Protein AF-A0A1H4UHK8-F1 (afdb_monomer_lite)

Foldseek 3Di:
DLVVCVVCQQVDDVVVVCVVLPWDFDDADQAWTWTDDPHWIKIWGAAPSHIWMDTLVCLQDIHTPSVVVVVSVVVCVVPDDPCPCVVVVVVVCVVVVVVDPPVVPPVPSNHDHDDPSDDVVVVVPPPPPDPVPDPPPVPPVVPPDD

Structure (mmCIF, N/CA/C/O backbone):
data_AF-A0A1H4UHK8-F1
#
_entry.id   AF-A0A1H4UHK8-F1
#
loop_
_atom_site.group_PDB
_atom_site.id
_atom_site.type_symbol
_atom_site.label_atom_id
_atom_site.label_alt_id
_atom_site.label_comp_id
_atom_site.label_asym_id
_atom_site.label_entity_id
_atom_site.label_seq_id
_atom_site.pdbx_PDB_ins_code
_atom_site.Cartn_x
_atom_site.Cartn_y
_atom_site.Cartn_z
_atom_site.occupancy
_atom_site.B_iso_or_equiv
_atom_site.auth_seq_id
_atom_site.auth_comp_id
_atom_site.auth_asym_id
_atom_site.auth_atom_id
_atom_site.pdbx_PDB_model_num
ATOM 1 N N . MET A 1 1 ? 6.679 6.758 -19.719 1.00 50.28 1 MET A N 1
ATOM 2 C CA . MET A 1 1 ? 6.926 5.503 -18.973 1.00 50.28 1 MET A CA 1
ATOM 3 C C . MET A 1 1 ? 6.064 5.439 -17.714 1.00 50.28 1 MET A C 1
ATOM 5 O O . MET A 1 1 ? 5.448 4.406 -17.514 1.00 50.28 1 MET A O 1
ATOM 9 N N . LEU A 1 2 ? 5.912 6.538 -16.953 1.00 53.44 2 LEU A N 1
ATOM 10 C CA . LEU A 1 2 ? 4.923 6.644 -15.862 1.00 53.44 2 LEU A CA 1
ATOM 11 C C . LEU A 1 2 ? 3.485 6.308 -16.301 1.00 53.44 2 LEU A C 1
ATOM 13 O O . LEU A 1 2 ? 2.834 5.508 -15.645 1.00 53.44 2 LEU A O 1
ATOM 17 N N . ASN A 1 3 ? 3.042 6.815 -17.461 1.00 57.84 3 ASN A N 1
ATOM 18 C CA . ASN A 1 3 ? 1.689 6.554 -17.980 1.00 57.84 3 ASN A CA 1
ATOM 19 C C . ASN A 1 3 ? 1.368 5.053 -18.093 1.00 57.84 3 ASN A C 1
ATOM 21 O O . ASN A 1 3 ? 0.265 4.636 -17.779 1.00 57.84 3 ASN A O 1
ATOM 25 N N . TYR A 1 4 ? 2.364 4.231 -18.449 1.00 63.00 4 TYR A N 1
ATOM 26 C CA . TYR A 1 4 ? 2.187 2.782 -18.541 1.00 63.00 4 TYR A CA 1
ATOM 27 C C . TYR A 1 4 ? 1.875 2.149 -17.180 1.00 63.00 4 TYR A C 1
ATOM 29 O O . TYR A 1 4 ? 1.114 1.195 -17.109 1.00 63.00 4 TYR A O 1
ATOM 37 N N . TRP A 1 5 ? 2.432 2.673 -16.089 1.00 65.56 5 TRP A N 1
ATOM 38 C CA . TRP A 1 5 ? 2.160 2.169 -14.742 1.00 65.56 5 TRP A CA 1
ATOM 39 C C . TRP A 1 5 ? 0.807 2.642 -14.222 1.00 65.56 5 TRP A C 1
ATOM 41 O O . TRP A 1 5 ? 0.055 1.842 -13.670 1.00 65.56 5 TRP A O 1
ATOM 51 N N . SER A 1 6 ? 0.473 3.912 -14.458 1.00 68.19 6 SER A N 1
ATOM 52 C CA . SER A 1 6 ? -0.814 4.484 -14.059 1.00 68.19 6 SER A CA 1
ATOM 53 C C . SER A 1 6 ? -1.996 3.724 -14.667 1.00 68.19 6 SER A C 1
ATOM 55 O O . SER A 1 6 ? -2.961 3.432 -13.961 1.00 68.19 6 SER A O 1
ATOM 57 N N . ASP A 1 7 ? -1.881 3.304 -15.929 1.00 72.44 7 ASP A N 1
ATOM 58 C CA . ASP A 1 7 ? -2.922 2.540 -16.633 1.00 72.44 7 ASP A CA 1
ATOM 59 C C . ASP A 1 7 ? -3.144 1.131 -16.050 1.00 72.44 7 ASP A C 1
ATOM 61 O O . ASP A 1 7 ? -4.197 0.523 -16.249 1.00 72.44 7 ASP A O 1
ATOM 65 N N . HIS A 1 8 ? -2.176 0.609 -15.293 1.00 71.94 8 HIS A N 1
ATO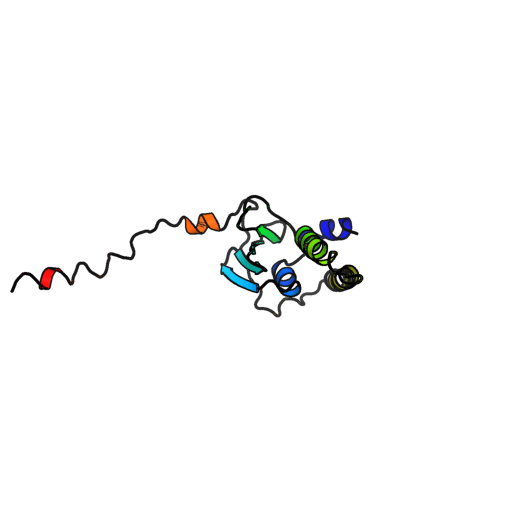M 66 C CA . HIS A 1 8 ? -2.204 -0.747 -14.744 1.00 71.94 8 HIS A CA 1
ATOM 67 C C . HIS A 1 8 ? -2.345 -0.793 -13.221 1.00 71.94 8 HIS A C 1
ATOM 69 O O . HIS A 1 8 ? -2.397 -1.887 -12.660 1.00 71.94 8 HIS A O 1
ATOM 75 N N . ASN A 1 9 ? -2.472 0.355 -12.546 1.00 76.56 9 ASN A N 1
ATOM 76 C CA . ASN A 1 9 ? -2.556 0.448 -11.084 1.00 76.56 9 ASN A CA 1
ATOM 77 C C . ASN A 1 9 ? -3.585 -0.502 -10.464 1.00 76.56 9 ASN A C 1
ATOM 79 O O . ASN A 1 9 ? -3.318 -1.128 -9.442 1.00 76.56 9 ASN A O 1
ATOM 83 N N . GLN A 1 10 ? -4.738 -0.652 -11.113 1.00 76.19 10 GLN A N 1
ATOM 84 C CA . GLN A 1 10 ? -5.840 -1.490 -10.632 1.00 76.19 10 GLN A CA 1
ATOM 85 C C . GLN A 1 10 ? -5.513 -2.987 -10.649 1.00 76.19 10 GLN A C 1
ATOM 87 O O . GLN A 1 10 ? -6.102 -3.757 -9.892 1.00 76.19 10 GLN A O 1
ATOM 92 N N . ARG A 1 11 ? -4.581 -3.402 -11.513 1.00 74.56 11 ARG A N 1
ATOM 93 C CA . ARG A 1 11 ? -4.168 -4.799 -11.658 1.00 74.56 11 ARG A CA 1
ATOM 94 C C . ARG A 1 11 ? -3.069 -5.178 -10.683 1.00 74.56 11 ARG A C 1
ATOM 96 O O . ARG A 1 11 ? -2.866 -6.362 -10.486 1.00 74.56 11 ARG A O 1
ATOM 103 N N . VAL A 1 12 ? -2.370 -4.212 -10.083 1.00 77.12 12 VAL A N 1
ATOM 104 C CA . VAL A 1 12 ? -1.212 -4.488 -9.229 1.00 77.12 12 VAL A CA 1
ATOM 105 C C . VAL A 1 12 ? -1.647 -4.929 -7.839 1.00 77.12 12 VAL A C 1
ATOM 107 O O . VAL A 1 12 ? -2.303 -4.191 -7.101 1.00 77.12 12 VAL A O 1
ATOM 110 N N . TYR A 1 13 ? -1.201 -6.116 -7.441 1.00 83.12 13 TYR A N 1
ATOM 111 C CA . TYR A 1 13 ? -1.334 -6.583 -6.068 1.00 83.12 13 TYR A CA 1
ATOM 112 C C . TYR A 1 13 ? -0.317 -5.869 -5.160 1.00 83.12 13 TYR A C 1
ATOM 114 O O . TYR A 1 13 ? 0.869 -6.211 -5.126 1.00 83.12 13 TYR A O 1
ATOM 122 N N . LEU A 1 14 ? -0.780 -4.843 -4.433 1.00 87.88 14 LEU A N 1
ATOM 123 C CA . LEU A 1 14 ? 0.078 -4.011 -3.580 1.00 87.88 14 LEU A CA 1
ATOM 124 C C . LEU A 1 14 ? 0.871 -4.791 -2.521 1.00 87.88 14 LEU A C 1
ATOM 126 O O . LEU A 1 14 ? 2.049 -4.475 -2.373 1.00 87.88 14 LEU A O 1
ATOM 130 N N . PRO A 1 15 ? 0.319 -5.789 -1.802 1.00 88.19 15 PRO A N 1
ATOM 131 C CA . PRO A 1 15 ? 1.079 -6.506 -0.776 1.00 88.19 15 PRO A CA 1
ATOM 132 C C . PRO A 1 15 ? 2.407 -7.083 -1.290 1.00 88.19 15 PRO A C 1
ATOM 134 O O . PRO A 1 15 ? 3.456 -6.816 -0.710 1.00 88.19 15 PRO A O 1
ATOM 137 N N . THR A 1 16 ? 2.408 -7.736 -2.457 1.00 82.31 16 THR A N 1
ATOM 138 C CA . THR A 1 16 ? 3.660 -8.225 -3.057 1.00 82.31 16 THR A CA 1
ATOM 139 C C . THR A 1 16 ? 4.602 -7.093 -3.448 1.00 82.31 16 THR A C 1
ATOM 141 O O . THR A 1 16 ? 5.818 -7.232 -3.317 1.00 82.31 16 THR A O 1
ATOM 144 N N . LEU A 1 17 ? 4.079 -5.969 -3.943 1.00 82.50 17 LEU A N 1
ATOM 145 C CA . LEU A 1 17 ? 4.927 -4.828 -4.276 1.00 82.50 17 LEU A CA 1
ATOM 146 C C . LEU A 1 17 ? 5.608 -4.265 -3.018 1.00 82.50 17 LEU A C 1
ATOM 148 O O . LEU A 1 17 ? 6.804 -3.981 -3.050 1.00 82.50 17 LEU A O 1
ATOM 152 N N . PHE A 1 18 ? 4.888 -4.162 -1.898 1.00 88.75 18 PHE A N 1
ATOM 153 C CA . PHE A 1 18 ? 5.462 -3.779 -0.605 1.00 88.75 18 PHE A CA 1
ATOM 154 C C . PHE A 1 18 ? 6.563 -4.754 -0.160 1.00 88.75 18 PHE A C 1
ATOM 156 O O . PHE A 1 18 ? 7.657 -4.303 0.203 1.00 88.75 18 PHE A O 1
ATOM 163 N N . ASP A 1 19 ? 6.320 -6.063 -0.263 1.00 83.56 19 ASP A N 1
ATOM 164 C CA . ASP A 1 19 ? 7.306 -7.102 0.062 1.00 83.56 19 ASP A CA 1
ATOM 165 C C . ASP A 1 19 ? 8.561 -6.990 -0.818 1.00 83.56 19 ASP A C 1
ATOM 167 O O . ASP A 1 19 ? 9.686 -6.952 -0.314 1.00 83.56 19 ASP A O 1
ATOM 171 N N . TYR A 1 20 ? 8.385 -6.850 -2.136 1.00 81.50 20 TYR A N 1
ATOM 172 C CA . TYR A 1 20 ? 9.482 -6.702 -3.098 1.00 81.50 20 TYR A CA 1
ATOM 173 C C . TYR A 1 20 ? 10.345 -5.469 -2.809 1.00 81.50 20 TYR A C 1
ATOM 175 O O . TYR A 1 20 ? 11.575 -5.502 -2.897 1.00 81.50 20 TYR A O 1
ATOM 183 N N . LEU A 1 21 ? 9.705 -4.368 -2.415 1.00 82.31 21 LEU A N 1
ATOM 184 C CA . LEU A 1 21 ? 10.384 -3.136 -2.035 1.00 82.31 21 LEU A CA 1
ATOM 185 C C . LEU A 1 21 ? 10.962 -3.193 -0.610 1.00 82.31 21 LEU A C 1
ATOM 187 O O . LEU A 1 21 ? 11.464 -2.176 -0.123 1.00 82.31 21 LEU A O 1
ATOM 191 N N . ASN A 1 22 ? 10.965 -4.354 0.051 1.00 85.25 22 ASN A N 1
ATOM 192 C CA . ASN A 1 22 ? 11.489 -4.582 1.400 1.00 85.25 22 ASN A CA 1
ATOM 193 C C . ASN A 1 22 ? 10.820 -3.700 2.466 1.00 85.25 22 ASN A C 1
ATOM 195 O O . ASN A 1 22 ? 11.487 -3.143 3.345 1.00 85.25 22 ASN A O 1
ATOM 199 N N . TYR A 1 23 ? 9.507 -3.508 2.365 1.00 90.81 23 TYR A N 1
ATOM 200 C CA . TYR A 1 23 ? 8.720 -2.999 3.482 1.00 90.81 23 TYR A CA 1
ATOM 201 C C . TYR A 1 23 ? 8.412 -4.164 4.420 1.00 90.81 23 TYR A C 1
ATOM 203 O O . TYR A 1 23 ? 8.122 -5.272 3.982 1.00 90.81 23 TYR A O 1
ATOM 211 N N . LYS A 1 24 ? 8.489 -3.932 5.729 1.00 92.38 24 LYS A N 1
ATOM 212 C CA . LYS A 1 24 ? 8.237 -4.981 6.717 1.00 92.38 24 LYS A CA 1
ATOM 213 C C . LYS A 1 24 ? 6.739 -5.091 6.974 1.00 92.38 24 LYS A C 1
ATOM 215 O O . LYS A 1 24 ? 6.144 -4.103 7.391 1.00 92.38 24 LYS A O 1
ATOM 220 N N . LEU A 1 25 ? 6.153 -6.272 6.806 1.00 92.56 25 LEU A N 1
ATOM 221 C CA . LEU A 1 25 ? 4.802 -6.561 7.288 1.00 92.56 25 LEU A CA 1
ATOM 222 C C . LEU A 1 25 ? 4.760 -6.460 8.823 1.00 92.56 25 LEU A C 1
ATOM 224 O O . LEU A 1 25 ? 5.575 -7.075 9.515 1.00 92.56 25 LEU A O 1
ATOM 228 N N . LEU A 1 26 ? 3.845 -5.654 9.359 1.00 92.69 26 LEU A N 1
ATOM 229 C CA . LEU A 1 26 ? 3.730 -5.385 10.797 1.00 92.69 26 LEU A CA 1
ATOM 230 C C . LEU A 1 26 ? 2.435 -5.911 11.406 1.00 92.69 26 LEU A C 1
ATOM 232 O O . LEU A 1 26 ? 2.449 -6.369 12.545 1.00 92.69 26 LEU A O 1
ATOM 236 N N . ALA A 1 27 ? 1.327 -5.813 10.676 1.00 90.06 27 ALA A N 1
ATOM 237 C CA . ALA A 1 27 ? 0.028 -6.279 11.136 1.00 90.06 27 ALA A CA 1
ATOM 238 C C . ALA A 1 27 ? -0.868 -6.630 9.949 1.00 90.06 27 ALA A C 1
ATOM 240 O O . ALA A 1 27 ? -0.783 -5.997 8.896 1.00 90.06 27 ALA A O 1
ATOM 241 N N . THR A 1 28 ? -1.765 -7.583 10.171 1.00 90.62 28 THR A N 1
ATOM 242 C CA . THR A 1 28 ? -2.775 -8.007 9.205 1.00 90.62 28 THR A CA 1
ATOM 243 C C . THR A 1 28 ? -4.135 -7.992 9.886 1.00 90.62 28 THR A C 1
ATOM 245 O O . THR A 1 28 ? -4.287 -8.503 10.994 1.00 90.62 28 THR A O 1
ATOM 248 N N . ASP A 1 29 ? -5.115 -7.411 9.211 1.00 91.12 29 ASP A N 1
ATOM 249 C CA . ASP A 1 29 ? -6.535 -7.470 9.526 1.00 91.12 29 ASP A CA 1
ATOM 250 C C . ASP A 1 29 ? -7.284 -7.908 8.261 1.00 91.12 29 ASP A C 1
ATOM 252 O O . ASP A 1 29 ? -6.783 -7.784 7.143 1.00 91.12 29 ASP A O 1
ATOM 256 N N . LYS A 1 30 ? -8.516 -8.391 8.412 1.00 91.31 30 LYS A N 1
ATOM 257 C CA . LYS A 1 30 ? -9.347 -8.784 7.267 1.00 91.31 30 LYS A CA 1
ATOM 258 C C . LYS A 1 30 ? -9.636 -7.628 6.301 1.00 91.31 30 LYS A C 1
ATOM 260 O O . LYS A 1 30 ? -9.930 -7.878 5.141 1.00 91.31 30 LYS A O 1
ATOM 265 N N . LYS A 1 31 ? -9.574 -6.369 6.752 1.00 93.69 31 LYS A N 1
ATOM 266 C CA . LYS A 1 31 ? -9.846 -5.178 5.926 1.00 93.69 31 LYS A CA 1
ATOM 267 C C . LYS A 1 31 ? -8.594 -4.444 5.463 1.00 93.69 31 LYS A C 1
ATOM 269 O O . LYS A 1 31 ? -8.675 -3.645 4.532 1.00 93.69 31 LYS A O 1
ATOM 274 N N . TYR A 1 32 ? -7.459 -4.652 6.126 1.00 94.19 32 TYR A N 1
ATOM 275 C CA . TYR A 1 32 ? -6.241 -3.910 5.827 1.00 94.19 32 TYR A CA 1
ATOM 276 C C . TYR A 1 32 ? -4.973 -4.638 6.264 1.00 94.19 32 TYR A C 1
ATOM 278 O O . TYR A 1 32 ? -4.982 -5.491 7.145 1.00 94.19 32 TYR A O 1
ATOM 286 N N . VAL A 1 33 ? -3.848 -4.224 5.692 1.00 94.25 33 VAL A N 1
ATOM 287 C CA . VAL A 1 33 ? -2.512 -4.684 6.087 1.00 94.25 33 VAL A CA 1
ATOM 288 C C . VAL A 1 33 ? -1.638 -3.488 6.406 1.00 94.25 33 VAL A C 1
ATOM 290 O O . VAL A 1 33 ? -1.724 -2.471 5.723 1.00 94.25 33 VAL A O 1
ATOM 293 N N . VAL A 1 34 ? -0.788 -3.602 7.422 1.00 94.88 34 VAL A N 1
ATOM 294 C CA . VAL A 1 34 ? 0.142 -2.546 7.826 1.00 94.88 34 VAL A CA 1
ATOM 295 C C . VAL A 1 34 ? 1.569 -2.949 7.499 1.00 94.88 34 VAL A C 1
ATOM 297 O O . VAL A 1 34 ? 2.059 -3.979 7.963 1.00 94.88 34 VAL A O 1
ATOM 300 N N . TYR A 1 35 ? 2.254 -2.075 6.772 1.00 95.62 35 TYR A N 1
ATOM 301 C CA . TYR A 1 35 ? 3.663 -2.185 6.431 1.00 95.62 35 TYR A CA 1
ATOM 302 C C . TYR A 1 35 ? 4.470 -1.060 7.078 1.00 95.62 35 TYR A C 1
ATOM 304 O O . TYR A 1 35 ? 4.009 0.075 7.187 1.00 95.62 35 TYR A O 1
ATOM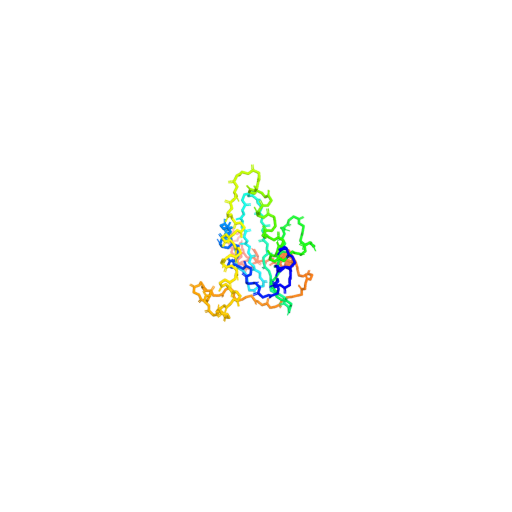 312 N N . GLY A 1 36 ? 5.701 -1.359 7.482 1.00 94.81 36 GLY A N 1
ATOM 313 C CA . GLY A 1 36 ? 6.630 -0.411 8.086 1.00 94.81 36 GLY A CA 1
ATOM 314 C C . GLY A 1 36 ? 7.927 -0.288 7.303 1.00 94.81 36 GLY A C 1
ATOM 315 O O . GLY A 1 36 ? 8.514 -1.292 6.889 1.00 94.81 36 GLY A O 1
ATOM 316 N N . LYS A 1 37 ? 8.416 0.944 7.145 1.00 92.19 37 LYS A N 1
ATOM 317 C CA . LYS A 1 37 ? 9.742 1.208 6.579 1.00 92.19 37 LYS A CA 1
ATOM 318 C C . LYS A 1 37 ? 10.312 2.532 7.059 1.00 92.19 37 LYS A C 1
ATOM 320 O O . LYS A 1 37 ? 9.682 3.574 6.910 1.00 92.19 37 LYS A O 1
ATOM 325 N N . SER A 1 38 ? 11.530 2.491 7.601 1.00 88.19 38 SER A N 1
ATOM 326 C CA . SER A 1 38 ? 12.281 3.681 8.030 1.00 88.19 38 SER A CA 1
ATOM 327 C C . SER A 1 38 ? 11.480 4.633 8.93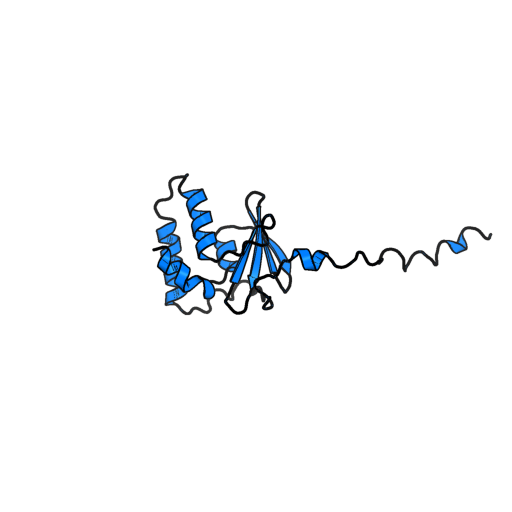5 1.00 88.19 38 SER A C 1
ATOM 329 O O . SER A 1 38 ? 11.538 5.844 8.759 1.00 88.19 38 SER A O 1
ATOM 331 N N . GLY A 1 39 ? 10.701 4.089 9.877 1.00 87.25 39 GLY A N 1
ATOM 332 C CA . GLY A 1 39 ? 9.875 4.871 10.810 1.00 87.25 39 GLY A CA 1
ATOM 333 C C . GLY A 1 39 ? 8.528 5.351 10.255 1.00 87.25 39 GLY A C 1
ATOM 334 O O . GLY A 1 39 ? 7.740 5.916 11.007 1.00 87.25 39 GLY A O 1
ATOM 335 N N . PHE A 1 40 ? 8.236 5.092 8.979 1.00 91.50 40 PHE A N 1
ATOM 336 C CA . PHE A 1 40 ? 6.935 5.351 8.369 1.00 91.50 40 PHE A CA 1
ATOM 337 C C . PHE A 1 40 ? 6.085 4.086 8.333 1.00 91.50 40 PHE A C 1
ATOM 339 O O . PHE A 1 40 ? 6.607 2.980 8.152 1.00 91.50 40 PHE A O 1
ATOM 346 N N . TYR A 1 41 ? 4.775 4.276 8.460 1.00 95.00 41 TYR A N 1
ATOM 347 C CA . TYR A 1 41 ? 3.784 3.210 8.447 1.00 95.00 41 TYR A CA 1
ATOM 348 C C . TYR A 1 41 ? 2.794 3.451 7.317 1.00 95.00 41 TYR A C 1
ATOM 350 O O . TYR A 1 41 ? 2.302 4.565 7.128 1.00 95.00 41 TYR A O 1
ATOM 358 N N . TYR A 1 42 ? 2.507 2.387 6.585 1.00 95.94 42 TYR A N 1
ATOM 359 C CA . TYR A 1 42 ? 1.645 2.398 5.418 1.00 95.94 42 TYR A CA 1
ATOM 360 C C . TYR A 1 42 ? 0.566 1.353 5.605 1.00 95.94 42 TYR A C 1
ATOM 362 O O . TYR A 1 42 ? 0.833 0.265 6.112 1.00 95.94 42 TYR A O 1
ATOM 370 N N . VAL A 1 43 ? -0.646 1.684 5.189 1.00 96.06 43 VAL A N 1
ATOM 371 C CA . VAL A 1 43 ? -1.788 0.783 5.267 1.00 96.06 43 VAL A CA 1
ATOM 372 C C . VAL A 1 43 ? -2.255 0.475 3.861 1.00 96.06 43 VAL A C 1
ATOM 374 O O . VAL A 1 43 ? -2.534 1.401 3.106 1.00 96.06 43 VAL A O 1
ATOM 377 N N . VAL A 1 44 ? -2.341 -0.808 3.527 1.00 95.88 44 VAL A N 1
ATOM 378 C CA . VAL A 1 44 ? -2.861 -1.316 2.255 1.00 95.88 44 VAL A CA 1
ATOM 379 C C . VAL A 1 44 ? -4.293 -1.789 2.458 1.00 95.88 44 VAL A C 1
ATOM 381 O O . VAL A 1 44 ? -4.584 -2.495 3.424 1.00 95.88 44 VAL A O 1
ATOM 384 N N . ILE A 1 45 ? -5.172 -1.411 1.534 1.00 95.44 45 ILE A N 1
ATOM 385 C CA . ILE A 1 45 ? -6.589 -1.777 1.506 1.00 95.44 45 ILE A CA 1
ATOM 386 C C . ILE A 1 45 ? -6.984 -2.246 0.107 1.00 95.44 45 ILE A C 1
ATOM 388 O O . ILE A 1 45 ? -6.353 -1.872 -0.886 1.00 95.44 45 ILE A O 1
ATOM 392 N N . LYS A 1 46 ? -8.051 -3.040 0.023 1.00 93.81 46 LYS A N 1
ATOM 393 C CA . LYS A 1 46 ? -8.649 -3.470 -1.244 1.00 93.81 46 LYS A CA 1
ATOM 394 C C . LYS A 1 46 ? -9.980 -2.757 -1.449 1.00 93.81 46 LYS A C 1
ATOM 396 O O . LYS A 1 46 ? -10.831 -2.785 -0.567 1.00 93.81 46 LYS A O 1
ATOM 401 N N . THR A 1 47 ? -10.172 -2.141 -2.606 1.00 93.12 47 THR A N 1
ATOM 402 C CA . THR A 1 47 ? -11.442 -1.541 -3.029 1.00 93.12 47 THR A CA 1
ATOM 403 C C . THR A 1 47 ? -12.010 -2.296 -4.231 1.00 93.12 47 THR A C 1
ATOM 405 O O . THR A 1 47 ? -11.397 -3.231 -4.754 1.00 93.12 47 THR A O 1
ATOM 408 N N . ASP A 1 48 ? -13.194 -1.890 -4.682 1.00 90.81 48 ASP A N 1
ATOM 409 C CA . AS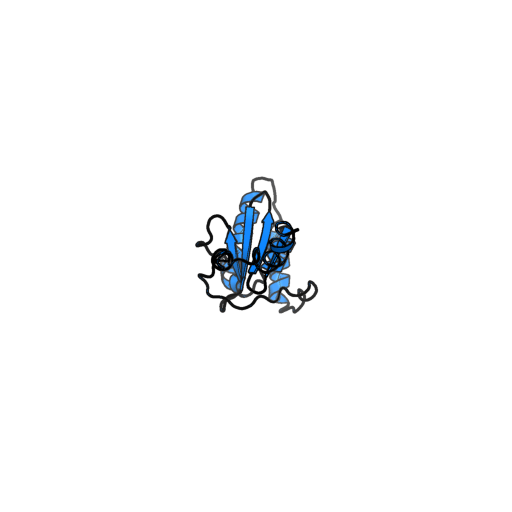P A 1 48 ? -13.821 -2.366 -5.919 1.00 90.81 48 ASP A CA 1
ATOM 410 C C . ASP A 1 48 ? -12.979 -2.063 -7.173 1.00 90.81 48 ASP A C 1
ATOM 412 O O . ASP A 1 48 ? -13.090 -2.758 -8.180 1.00 90.81 48 ASP A O 1
ATOM 416 N N . LYS A 1 49 ? -12.106 -1.053 -7.096 1.00 86.38 49 LYS A N 1
ATOM 417 C CA . LYS A 1 49 ? -11.225 -0.594 -8.181 1.00 86.38 49 LYS A CA 1
ATOM 418 C C . LYS A 1 49 ? -9.789 -1.113 -8.071 1.00 86.38 49 LYS A C 1
ATOM 420 O O . LYS A 1 49 ? -8.939 -0.680 -8.845 1.00 86.38 49 LYS A O 1
ATOM 425 N N . GLY A 1 50 ? -9.500 -2.005 -7.125 1.00 87.81 50 GLY A N 1
ATOM 426 C CA . GLY A 1 50 ? -8.166 -2.566 -6.901 1.00 87.81 50 GLY A CA 1
ATOM 427 C C . GLY A 1 50 ? -7.560 -2.155 -5.561 1.00 87.81 50 GLY A C 1
ATOM 428 O O . GLY A 1 50 ? -8.266 -1.789 -4.624 1.00 87.81 50 GLY A O 1
ATOM 429 N N . PHE A 1 51 ? -6.240 -2.259 -5.435 1.00 90.94 51 PHE A N 1
ATOM 430 C CA . PHE A 1 51 ? -5.556 -1.961 -4.179 1.00 90.94 51 PHE A CA 1
ATOM 431 C C . PHE A 1 51 ? -5.165 -0.488 -4.079 1.00 90.94 51 PHE A C 1
ATOM 433 O O . PHE A 1 51 ? -4.652 0.101 -5.030 1.00 90.94 51 PHE A O 1
ATOM 440 N N . LEU A 1 52 ? -5.361 0.080 -2.892 1.00 94.81 52 LEU A N 1
ATOM 441 C CA . LEU A 1 52 ? -4.889 1.410 -2.520 1.00 94.81 52 LEU A CA 1
ATOM 442 C C . LEU A 1 52 ? -4.027 1.305 -1.267 1.00 94.81 52 LEU A C 1
ATOM 444 O O . LEU A 1 52 ? -4.175 0.373 -0.472 1.00 94.81 52 LEU A O 1
ATOM 448 N N . TYR A 1 53 ? -3.162 2.287 -1.057 1.00 96.12 53 TYR A N 1
ATOM 449 C CA . TYR A 1 53 ? -2.466 2.451 0.210 1.00 96.12 53 TYR A CA 1
ATOM 450 C C . TYR A 1 53 ? -2.464 3.901 0.675 1.00 96.12 53 TYR A C 1
ATOM 452 O O . TYR A 1 53 ? -2.806 4.810 -0.072 1.00 96.12 53 TYR A O 1
ATOM 460 N N . TYR A 1 54 ? -2.105 4.122 1.932 1.00 96.12 54 TYR A N 1
ATOM 461 C CA . TYR A 1 54 ? -1.897 5.459 2.478 1.00 96.12 54 TYR A CA 1
ATOM 462 C C . TYR A 1 54 ? -0.878 5.431 3.612 1.00 96.12 54 TYR A C 1
ATOM 464 O O . TYR A 1 54 ? -0.664 4.396 4.248 1.00 96.12 54 TYR A O 1
ATOM 472 N N . ASN A 1 55 ? -0.263 6.580 3.885 1.00 94.88 55 ASN A N 1
ATOM 473 C CA . ASN A 1 55 ? 0.576 6.777 5.063 1.00 94.88 55 ASN A CA 1
ATOM 474 C C . ASN A 1 55 ? -0.314 7.042 6.287 1.00 94.88 55 ASN A C 1
ATOM 476 O O . ASN A 1 55 ? -1.274 7.806 6.199 1.00 94.88 55 ASN A O 1
ATOM 480 N N . THR A 1 56 ? -0.002 6.454 7.442 1.00 92.50 56 THR A N 1
ATOM 481 C CA . THR A 1 56 ? -0.801 6.655 8.666 1.00 92.50 56 THR A CA 1
ATOM 482 C C . THR A 1 56 ? -0.847 8.109 9.147 1.00 92.50 56 THR A C 1
ATOM 484 O O . THR A 1 56 ? -1.758 8.458 9.891 1.00 92.50 56 THR A O 1
ATOM 487 N N . GLN A 1 57 ? 0.087 8.961 8.716 1.00 92.12 57 GLN A N 1
ATOM 488 C CA . GLN A 1 57 ? 0.095 10.400 9.004 1.00 92.12 57 GLN A CA 1
ATOM 489 C C . GLN A 1 57 ? -0.850 11.213 8.107 1.00 92.12 57 GLN A C 1
ATOM 491 O O . GLN A 1 57 ? -1.190 12.334 8.470 1.00 92.12 57 GLN A O 1
ATOM 496 N N . GLN A 1 58 ? -1.255 10.673 6.953 1.00 92.56 58 GLN A N 1
ATOM 497 C CA . GLN A 1 58 ? -2.151 11.317 5.981 1.00 92.56 58 GLN A CA 1
ATOM 498 C C . GLN A 1 58 ? -3.161 10.288 5.444 1.00 92.56 58 GLN A C 1
ATOM 500 O O . GLN A 1 58 ? -3.115 9.914 4.269 1.00 92.56 58 GLN A O 1
ATOM 505 N N . PRO A 1 59 ? -4.039 9.738 6.303 1.00 92.44 59 PRO A N 1
ATOM 506 C CA . PRO A 1 59 ? -4.935 8.651 5.922 1.00 92.44 59 PRO A CA 1
ATOM 507 C C . PRO A 1 59 ? -5.973 9.029 4.858 1.00 92.44 59 PRO A C 1
ATOM 509 O O . PRO A 1 59 ? -6.538 8.141 4.222 1.00 92.44 59 PRO A O 1
ATOM 512 N N . GLU A 1 60 ? -6.241 10.312 4.661 1.00 92.06 60 GLU A N 1
ATOM 513 C CA . GLU A 1 60 ? -7.090 10.858 3.604 1.00 92.06 60 GLU A CA 1
ATOM 514 C C . GLU A 1 60 ? -6.459 10.757 2.208 1.00 92.06 60 GLU A C 1
ATOM 516 O O . GLU A 1 60 ? -7.185 10.658 1.219 1.00 92.06 60 GLU A O 1
ATOM 521 N N . LEU A 1 61 ? -5.125 10.728 2.113 1.00 94.25 61 LEU A N 1
ATOM 522 C CA . LEU A 1 61 ? -4.419 10.645 0.839 1.00 94.25 61 LEU A CA 1
ATOM 523 C C . LEU A 1 61 ? -4.243 9.180 0.427 1.00 94.25 61 LEU A C 1
ATOM 525 O O 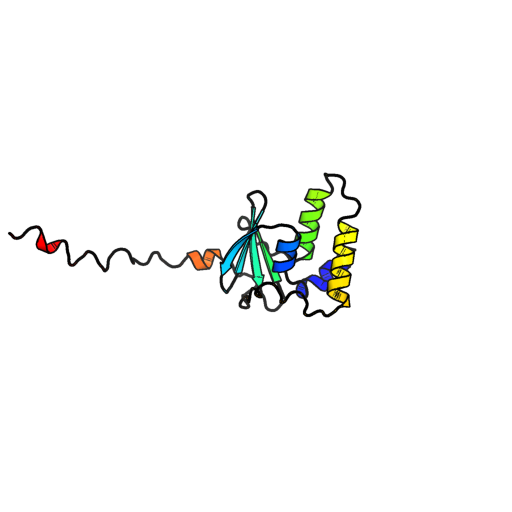. LEU A 1 61 ? -3.333 8.488 0.887 1.00 94.25 61 LEU A O 1
ATOM 529 N N . LYS A 1 62 ? -5.133 8.706 -0.450 1.00 94.75 62 LYS A N 1
ATOM 530 C CA . LYS A 1 62 ? -5.042 7.366 -1.041 1.00 94.75 62 LYS A CA 1
ATOM 531 C C . LYS A 1 62 ? -4.144 7.379 -2.269 1.00 94.75 62 LYS A C 1
ATOM 533 O O . LYS A 1 62 ? -4.359 8.158 -3.191 1.00 94.75 62 LYS A O 1
ATOM 538 N N . LEU A 1 63 ? -3.188 6.467 -2.271 1.00 94.50 63 LEU A N 1
ATOM 539 C CA . LEU A 1 63 ? -2.167 6.301 -3.288 1.00 94.50 63 LEU A CA 1
ATOM 540 C C . LEU A 1 63 ? -2.281 4.916 -3.932 1.00 94.50 63 LEU A C 1
ATOM 542 O O . LEU A 1 63 ? -2.827 3.969 -3.353 1.00 94.50 63 LEU A O 1
ATOM 546 N N . GLN A 1 64 ? -1.771 4.809 -5.148 1.00 91.44 64 GLN A N 1
ATOM 547 C CA . GLN A 1 64 ? -1.802 3.629 -6.002 1.00 91.44 64 GLN A CA 1
ATOM 548 C C . GLN A 1 64 ? -0.396 3.058 -6.205 1.00 91.44 64 GLN A C 1
ATOM 550 O O . GLN A 1 64 ? 0.608 3.664 -5.846 1.00 91.44 64 GLN A O 1
ATOM 555 N N . ALA A 1 65 ? -0.295 1.878 -6.815 1.00 86.38 65 ALA A N 1
ATOM 556 C CA . ALA A 1 65 ? 0.989 1.207 -7.021 1.00 86.38 65 ALA A CA 1
ATOM 557 C C . ALA A 1 65 ? 2.046 2.070 -7.735 1.00 86.38 65 ALA A C 1
ATOM 559 O O . ALA A 1 65 ? 3.210 2.045 -7.335 1.00 86.38 65 ALA A O 1
ATOM 560 N N . SER A 1 66 ? 1.654 2.858 -8.741 1.00 83.25 66 SER A N 1
ATOM 561 C CA . SER A 1 66 ? 2.550 3.791 -9.434 1.00 83.25 66 SER A CA 1
ATOM 562 C C . SER A 1 66 ? 3.176 4.809 -8.488 1.00 83.25 66 SER A C 1
ATOM 564 O O . SER A 1 66 ? 4.368 5.080 -8.605 1.00 83.25 66 SER A O 1
ATOM 566 N N . ASP A 1 67 ? 2.402 5.317 -7.528 1.00 89.12 67 ASP A N 1
ATOM 567 C CA . ASP A 1 67 ? 2.858 6.327 -6.573 1.00 89.12 67 ASP A CA 1
ATOM 568 C C . ASP A 1 67 ? 3.905 5.731 -5.625 1.00 89.12 67 ASP A C 1
ATOM 570 O O . ASP A 1 67 ? 4.921 6.360 -5.338 1.00 89.12 67 ASP A O 1
ATOM 574 N N . LEU A 1 68 ? 3.716 4.474 -5.203 1.00 87.38 68 LEU A N 1
ATOM 575 C CA . LEU A 1 68 ? 4.685 3.761 -4.365 1.00 87.38 68 LEU A CA 1
ATOM 576 C C . LEU A 1 68 ? 6.014 3.564 -5.093 1.00 87.38 68 LEU A C 1
ATOM 578 O O . LEU A 1 68 ? 7.089 3.702 -4.504 1.00 87.38 68 LEU A O 1
ATOM 582 N N . VAL A 1 69 ? 5.935 3.221 -6.376 1.00 80.50 69 VAL A N 1
ATOM 583 C CA . VAL A 1 69 ? 7.106 3.069 -7.234 1.00 80.50 69 VAL A CA 1
ATOM 584 C C . VAL A 1 69 ? 7.819 4.405 -7.402 1.00 80.50 69 VAL A C 1
ATOM 586 O O . VAL A 1 69 ? 9.030 4.468 -7.196 1.00 80.50 69 VAL A O 1
ATOM 589 N N . GLU A 1 70 ? 7.090 5.468 -7.729 1.00 81.75 70 GLU A N 1
ATOM 590 C CA . GLU A 1 70 ? 7.653 6.808 -7.882 1.00 81.75 70 GLU A CA 1
ATOM 591 C C . GLU A 1 70 ? 8.332 7.276 -6.589 1.00 81.75 70 GLU A C 1
ATOM 593 O O . GLU A 1 70 ? 9.497 7.679 -6.614 1.00 81.75 70 GLU A O 1
ATOM 598 N N . GLU A 1 71 ? 7.666 7.119 -5.443 1.00 83.25 71 GLU A N 1
ATOM 599 C CA . GLU A 1 71 ? 8.211 7.456 -4.128 1.00 83.25 71 GLU A CA 1
ATOM 600 C C . GLU A 1 71 ? 9.489 6.659 -3.821 1.00 83.25 71 GLU A C 1
ATOM 602 O O . GLU A 1 71 ? 10.489 7.214 -3.349 1.00 83.25 71 GLU A O 1
ATOM 607 N N . TYR A 1 72 ? 9.475 5.348 -4.077 1.00 79.44 72 TYR A N 1
ATOM 608 C CA . TYR A 1 72 ? 10.625 4.484 -3.829 1.00 79.44 72 TYR A CA 1
ATOM 609 C C . TYR A 1 72 ? 11.820 4.885 -4.688 1.00 79.44 72 TYR A C 1
ATOM 611 O O . TYR A 1 72 ? 12.944 4.958 -4.182 1.00 79.44 72 TYR A O 1
ATOM 619 N N . VAL A 1 73 ? 11.591 5.171 -5.969 1.00 73.50 73 VAL A N 1
ATOM 620 C CA . VAL A 1 73 ? 12.681 5.523 -6.869 1.00 73.50 73 VAL A CA 1
ATOM 621 C C . VAL A 1 73 ? 13.203 6.927 -6.601 1.00 73.50 73 VAL A C 1
ATOM 623 O O . VAL A 1 73 ? 14.417 7.088 -6.528 1.00 73.50 73 VAL A O 1
ATOM 626 N N . ALA A 1 74 ? 12.346 7.910 -6.321 1.00 75.62 74 ALA A N 1
ATOM 627 C CA . ALA A 1 74 ? 12.785 9.252 -5.933 1.00 75.62 74 ALA A CA 1
ATOM 628 C C . ALA A 1 74 ? 13.716 9.224 -4.703 1.00 75.62 74 ALA A C 1
ATOM 630 O O . ALA A 1 74 ? 14.724 9.931 -4.651 1.00 75.62 74 ALA A O 1
ATOM 631 N N . LYS A 1 75 ? 13.440 8.346 -3.726 1.00 75.94 75 LYS A N 1
ATOM 632 C CA . LYS A 1 75 ? 14.301 8.147 -2.542 1.00 75.94 75 LYS A CA 1
ATOM 633 C C . LYS A 1 75 ? 15.649 7.492 -2.862 1.00 75.94 75 LYS A C 1
ATOM 635 O O . LYS A 1 75 ? 16.587 7.611 -2.072 1.00 75.94 75 LYS A O 1
ATOM 640 N N . ILE A 1 76 ? 15.745 6.783 -3.983 1.00 68.31 76 ILE A N 1
ATOM 641 C CA . ILE A 1 76 ? 16.908 5.982 -4.378 1.00 68.31 76 ILE A CA 1
ATOM 642 C C . ILE A 1 76 ? 17.739 6.659 -5.471 1.00 68.31 76 ILE A C 1
ATOM 644 O O . ILE A 1 76 ? 18.953 6.488 -5.485 1.00 68.31 76 ILE A O 1
ATOM 648 N N . GLU A 1 77 ? 17.148 7.474 -6.343 1.00 59.50 77 GLU A N 1
ATOM 649 C CA . GLU A 1 77 ? 17.859 8.218 -7.393 1.00 59.50 77 GLU A CA 1
ATOM 650 C C . GLU A 1 77 ? 18.826 9.275 -6.841 1.00 59.50 77 GLU A C 1
ATOM 652 O O . GLU A 1 77 ? 19.791 9.626 -7.514 1.00 59.50 77 GLU A O 1
ATOM 657 N N . GLY A 1 78 ? 18.689 9.676 -5.572 1.00 55.66 78 GLY A N 1
ATOM 658 C CA . GLY A 1 78 ? 19.741 10.402 -4.846 1.00 55.66 78 GLY A CA 1
ATOM 659 C C . GLY A 1 78 ? 20.996 9.567 -4.519 1.00 55.66 78 GLY A C 1
ATOM 660 O O . GLY A 1 78 ? 21.962 10.104 -3.983 1.00 55.66 78 GLY A O 1
ATOM 661 N N . ARG A 1 79 ? 20.993 8.257 -4.804 1.00 54.09 79 ARG A N 1
ATOM 662 C CA . ARG A 1 79 ? 22.072 7.288 -4.543 1.00 54.09 79 ARG A CA 1
ATOM 663 C C . ARG A 1 79 ? 22.293 6.375 -5.757 1.00 54.09 79 ARG A C 1
ATOM 665 O O . ARG A 1 79 ? 22.006 5.195 -5.677 1.00 54.09 79 ARG A O 1
ATOM 672 N N . GLU A 1 80 ? 22.773 6.911 -6.880 1.00 52.72 80 GLU A N 1
ATOM 673 C CA . GLU A 1 80 ? 23.301 6.150 -8.037 1.00 52.72 80 GLU A CA 1
ATOM 674 C C . GLU A 1 80 ? 22.595 4.811 -8.367 1.00 52.72 80 GLU A C 1
ATOM 676 O O . GLU A 1 80 ? 23.184 3.741 -8.223 1.00 52.72 80 GLU A O 1
ATOM 681 N N . VAL A 1 81 ? 21.346 4.819 -8.855 1.00 54.72 81 VAL A N 1
ATOM 682 C CA . VAL A 1 81 ? 20.708 3.561 -9.306 1.00 54.72 81 VAL A CA 1
ATOM 683 C C . VAL A 1 81 ? 20.174 3.624 -10.729 1.00 54.72 81 VAL A C 1
ATOM 685 O O . VAL A 1 81 ? 18.993 3.411 -11.008 1.00 54.72 81 VAL A O 1
ATOM 688 N N . LYS A 1 82 ? 21.093 3.810 -11.682 1.00 51.81 82 LYS A N 1
ATOM 689 C CA . LYS A 1 82 ? 20.849 3.384 -13.067 1.00 51.81 82 LYS A CA 1
ATOM 690 C C . LYS A 1 82 ? 20.600 1.870 -13.076 1.00 51.81 82 LYS A C 1
ATOM 692 O O . LYS A 1 82 ? 21.501 1.087 -12.800 1.00 51.81 82 LYS A O 1
ATOM 697 N N . GLY A 1 83 ? 19.370 1.460 -13.386 1.00 58.91 83 GLY A N 1
ATOM 698 C CA . GLY A 1 83 ? 18.991 0.051 -13.565 1.00 58.91 83 GLY A CA 1
ATOM 699 C C . GLY A 1 83 ? 17.880 -0.457 -12.645 1.00 58.91 83 GLY A C 1
ATOM 700 O O . GLY A 1 83 ? 17.334 -1.523 -12.921 1.00 58.91 83 GLY A O 1
ATOM 701 N N . LEU A 1 84 ? 17.485 0.290 -11.606 1.00 58.47 84 LEU A N 1
ATOM 702 C CA . LEU A 1 84 ? 16.347 -0.103 -10.764 1.00 58.47 84 LEU A CA 1
ATOM 703 C C . LEU A 1 84 ? 15.027 -0.015 -11.535 1.00 58.47 84 LEU A C 1
ATOM 705 O O . LEU A 1 84 ? 14.260 -0.972 -11.523 1.00 58.47 84 LEU A O 1
ATOM 709 N N . TRP A 1 85 ? 14.827 1.075 -12.286 1.00 62.91 85 TRP A N 1
ATOM 710 C CA . TRP A 1 85 ? 13.700 1.228 -13.210 1.00 62.91 85 TRP A CA 1
ATOM 711 C C . TRP A 1 85 ? 13.629 0.092 -14.222 1.00 62.91 85 TRP A C 1
ATOM 713 O O . TRP A 1 85 ? 12.563 -0.464 -14.427 1.00 62.91 85 TRP A O 1
ATOM 723 N N . GLY A 1 86 ? 14.765 -0.290 -14.816 1.00 63.94 86 GLY A N 1
ATOM 724 C CA . GLY A 1 86 ? 14.821 -1.392 -15.776 1.00 63.94 86 GLY A CA 1
ATOM 725 C C . GLY A 1 86 ? 14.469 -2.736 -15.137 1.00 63.94 86 GLY A C 1
ATOM 726 O O . GLY A 1 86 ? 13.688 -3.493 -15.698 1.00 63.94 86 GLY A O 1
ATOM 727 N N . LYS A 1 87 ? 14.975 -3.019 -13.931 1.00 65.19 87 LYS A N 1
ATOM 728 C CA . LYS A 1 87 ? 14.638 -4.248 -13.193 1.00 65.19 87 LYS A CA 1
ATOM 729 C C . LYS A 1 87 ? 13.168 -4.291 -12.786 1.00 65.19 87 LYS A C 1
ATOM 731 O O . LYS A 1 87 ? 12.531 -5.327 -12.943 1.00 65.19 87 LYS A O 1
ATOM 736 N N . LEU A 1 88 ? 12.638 -3.174 -12.293 1.00 65.88 88 LEU A N 1
ATOM 737 C CA . LEU A 1 88 ? 11.242 -3.046 -11.896 1.00 65.88 88 LEU A CA 1
ATOM 738 C C . LEU A 1 88 ? 10.312 -3.149 -13.111 1.00 65.88 88 LEU A C 1
ATOM 740 O O . LEU A 1 88 ? 9.349 -3.901 -13.074 1.00 65.88 88 LEU A O 1
ATOM 744 N N . HIS A 1 89 ? 10.643 -2.462 -14.205 1.00 66.06 89 HIS A N 1
ATOM 745 C CA . HIS A 1 89 ? 9.913 -2.525 -15.468 1.00 66.06 89 HIS A CA 1
ATOM 746 C C . HIS A 1 89 ? 9.930 -3.932 -16.066 1.00 66.06 89 HIS A C 1
ATOM 748 O O . HIS A 1 89 ? 8.882 -4.425 -16.457 1.00 66.06 89 HIS A O 1
ATOM 754 N N . ASN A 1 90 ? 11.076 -4.620 -16.066 1.00 67.56 90 ASN A N 1
ATOM 755 C CA . ASN A 1 90 ? 11.163 -5.992 -16.568 1.00 67.56 90 ASN A CA 1
ATOM 756 C C . ASN A 1 90 ? 10.334 -6.956 -15.714 1.00 67.56 90 ASN A C 1
ATOM 758 O O . ASN A 1 90 ? 9.573 -7.740 -16.263 1.00 67.56 90 ASN A O 1
ATOM 762 N N . LYS A 1 91 ? 10.415 -6.862 -14.381 1.00 61.50 91 LYS A N 1
ATOM 763 C CA . LYS A 1 91 ? 9.583 -7.676 -13.481 1.00 61.50 91 LYS A CA 1
ATOM 764 C C . LYS A 1 91 ? 8.095 -7.367 -13.611 1.00 61.50 91 LYS A C 1
ATOM 766 O O . LYS A 1 91 ? 7.273 -8.259 -13.451 1.00 61.50 91 LYS A O 1
ATOM 771 N N . PHE A 1 92 ? 7.756 -6.120 -13.907 1.00 65.12 92 PHE A N 1
ATOM 772 C CA . PHE A 1 92 ? 6.384 -5.698 -14.123 1.00 65.12 92 PHE A CA 1
ATOM 773 C C . PHE A 1 92 ? 5.834 -6.150 -15.473 1.00 65.12 92 PHE A C 1
ATOM 775 O O . PHE A 1 92 ? 4.706 -6.612 -15.546 1.00 65.12 92 PHE A O 1
ATOM 782 N N . ASN A 1 93 ? 6.635 -6.092 -16.532 1.00 66.31 93 ASN A N 1
ATOM 783 C CA . ASN A 1 93 ? 6.258 -6.685 -17.808 1.00 66.31 93 ASN A CA 1
ATOM 784 C C . ASN A 1 93 ? 6.158 -8.207 -17.669 1.00 66.31 93 ASN A C 1
ATOM 786 O O . ASN A 1 93 ? 5.199 -8.778 -18.152 1.00 66.31 93 ASN A O 1
ATOM 790 N N . GLU A 1 94 ? 7.036 -8.859 -16.897 1.00 64.44 94 GLU A N 1
ATOM 791 C CA . GLU A 1 94 ? 6.855 -10.269 -16.519 1.00 64.44 94 GLU A CA 1
ATOM 792 C C . GLU A 1 94 ? 5.559 -10.510 -15.719 1.00 64.44 94 GLU A C 1
ATOM 794 O O . GLU A 1 94 ? 4.988 -11.589 -15.831 1.00 64.44 94 GLU A O 1
ATOM 799 N N . TYR A 1 95 ? 5.101 -9.549 -14.909 1.00 59.03 95 TYR A N 1
ATOM 800 C CA . TYR A 1 95 ? 3.837 -9.610 -14.162 1.00 59.03 95 TYR A CA 1
ATOM 801 C C . TYR A 1 95 ? 2.615 -9.428 -15.076 1.00 59.03 95 TYR A C 1
ATOM 803 O O . TYR A 1 95 ? 1.636 -10.157 -14.937 1.00 59.03 95 TYR A O 1
ATOM 811 N N . LEU A 1 96 ? 2.683 -8.495 -16.030 1.00 61.47 96 LEU A N 1
ATOM 812 C CA . LEU A 1 96 ? 1.606 -8.185 -16.972 1.00 61.47 96 LEU A CA 1
ATOM 813 C C . LEU A 1 96 ? 1.495 -9.194 -18.122 1.00 61.47 96 LEU A C 1
ATOM 815 O O . LEU A 1 96 ? 0.389 -9.635 -18.420 1.00 61.47 96 LEU A O 1
ATOM 819 N N . ASP A 1 97 ? 2.614 -9.582 -18.741 1.00 60.97 97 ASP A N 1
ATOM 820 C CA . ASP A 1 97 ? 2.659 -10.498 -19.896 1.00 60.97 97 ASP A CA 1
ATOM 821 C C . ASP A 1 97 ? 2.207 -11.906 -19.537 1.00 60.97 97 ASP A C 1
ATOM 823 O O . ASP A 1 97 ? 1.814 -12.690 -20.400 1.00 60.97 97 ASP A O 1
ATOM 827 N N . LYS A 1 98 ? 2.314 -12.264 -18.262 1.00 54.53 98 LYS A N 1
ATOM 828 C CA . LYS A 1 98 ? 2.086 -13.631 -17.848 1.00 54.53 98 LYS A CA 1
ATOM 829 C C . LYS A 1 98 ? 0.634 -13.968 -17.511 1.00 54.53 98 LYS A C 1
ATOM 831 O O . LYS A 1 98 ? 0.393 -15.148 -17.281 1.00 54.53 98 LYS A O 1
ATOM 836 N N . GLU A 1 99 ? -0.292 -13.005 -17.397 1.00 51.72 99 GLU A N 1
ATOM 837 C CA . GLU A 1 99 ? -1.605 -13.224 -16.735 1.00 51.72 99 GLU A CA 1
ATOM 838 C C . GLU A 1 99 ? -1.472 -14.090 -15.452 1.00 51.72 99 GLU A C 1
ATOM 840 O O . GLU A 1 99 ? -2.371 -14.836 -15.080 1.00 51.72 99 GLU A O 1
ATOM 845 N N . CYS A 1 100 ? -0.299 -14.085 -14.801 1.00 40.28 100 CYS A N 1
ATOM 846 C CA . CYS A 1 100 ? 0.090 -15.207 -13.950 1.00 40.28 100 CYS A CA 1
ATOM 847 C C . CYS A 1 100 ? -0.353 -14.955 -12.521 1.00 40.28 100 CYS A C 1
ATOM 849 O O . CYS A 1 100 ? 0.302 -14.213 -11.787 1.00 40.28 100 CYS A O 1
ATOM 851 N N . ASP A 1 101 ? -1.406 -15.656 -12.123 1.00 41.94 101 ASP A N 1
ATOM 852 C CA . ASP A 1 101 ? -1.473 -16.746 -11.126 1.00 41.94 101 ASP A CA 1
ATOM 853 C C . ASP A 1 101 ? -0.243 -17.104 -10.240 1.00 41.94 101 ASP A C 1
ATOM 855 O O . ASP A 1 101 ? -0.307 -18.055 -9.465 1.00 41.94 101 ASP A O 1
ATOM 859 N N . LEU A 1 102 ? 0.890 -16.391 -10.268 1.00 39.09 102 LEU A N 1
ATOM 860 C CA . LEU A 1 102 ? 2.141 -16.785 -9.596 1.00 39.09 102 LEU A CA 1
ATOM 861 C C . LEU A 1 102 ? 2.603 -15.839 -8.478 1.00 39.09 102 LEU A C 1
ATOM 863 O O . LEU A 1 102 ? 3.798 -15.737 -8.203 1.00 39.09 102 LEU A O 1
ATOM 867 N N . LEU A 1 103 ? 1.657 -15.224 -7.765 1.00 42.53 103 LEU A N 1
ATOM 868 C CA . LEU A 1 103 ? 1.887 -14.676 -6.417 1.00 42.53 103 LEU A CA 1
ATOM 869 C C . LEU A 1 103 ? 0.981 -15.297 -5.340 1.00 42.53 103 LEU A C 1
ATOM 871 O O . LEU A 1 103 ? 0.990 -14.846 -4.203 1.00 42.53 103 LEU A O 1
ATOM 875 N N . LEU A 1 104 ? 0.291 -16.399 -5.656 1.00 41.47 104 LEU A N 1
ATOM 876 C CA . LEU A 1 104 ? -0.493 -17.206 -4.707 1.00 41.47 104 LEU A CA 1
ATOM 877 C C . LEU A 1 104 ? 0.365 -18.058 -3.740 1.00 41.47 104 LEU A C 1
ATOM 879 O O . LEU A 1 104 ? -0.158 -18.954 -3.086 1.00 41.47 104 LEU A O 1
ATOM 883 N N . ASN A 1 105 ? 1.682 -17.823 -3.659 1.00 37.00 105 ASN A N 1
ATOM 884 C CA . ASN A 1 105 ? 2.603 -18.631 -2.842 1.00 37.00 105 ASN A CA 1
ATOM 885 C C . ASN A 1 105 ? 3.124 -17.939 -1.572 1.00 37.00 105 ASN A C 1
ATOM 887 O O . ASN A 1 105 ? 3.914 -18.526 -0.833 1.00 37.00 105 ASN A O 1
ATOM 891 N N . THR A 1 106 ? 2.665 -16.731 -1.276 1.00 45.31 106 THR A N 1
ATOM 892 C CA . THR A 1 106 ? 2.515 -16.279 0.111 1.00 45.31 106 THR A CA 1
ATOM 893 C C . THR A 1 106 ? 1.034 -16.385 0.418 1.00 45.31 106 THR A C 1
ATOM 895 O O . THR A 1 106 ? 0.239 -16.067 -0.459 1.00 45.31 106 THR A O 1
ATOM 898 N N . GLU A 1 107 ? 0.661 -16.901 1.596 1.00 52.16 107 GLU A N 1
ATOM 899 C CA . GLU A 1 107 ? -0.736 -16.974 2.046 1.00 52.16 107 GLU A CA 1
ATOM 900 C C . GLU A 1 107 ? -1.457 -15.691 1.623 1.00 52.16 107 GLU A C 1
ATOM 902 O O . GLU A 1 107 ? -1.124 -14.610 2.113 1.00 52.16 107 GLU A O 1
ATOM 907 N N . GLU A 1 108 ? -2.320 -15.797 0.606 1.00 63.12 108 GLU A N 1
ATOM 908 C CA . GLU A 1 108 ? -2.870 -14.635 -0.079 1.00 63.12 108 GLU A CA 1
ATOM 909 C C . GLU A 1 108 ? -3.532 -13.779 0.991 1.00 63.12 108 GLU A C 1
ATOM 911 O O . GLU A 1 108 ? -4.433 -14.252 1.690 1.00 63.12 108 GLU A O 1
ATOM 916 N N . ILE A 1 109 ? -3.051 -12.546 1.190 1.00 69.38 109 ILE A N 1
ATOM 917 C CA . ILE A 1 109 ? -3.672 -11.681 2.184 1.00 69.38 109 ILE A CA 1
ATOM 918 C C . ILE A 1 109 ? -5.039 -11.308 1.615 1.00 69.38 109 ILE A C 1
ATOM 920 O O . ILE A 1 109 ? -5.177 -10.398 0.789 1.00 69.38 109 ILE A O 1
ATOM 924 N N . ALA A 1 110 ? -6.033 -12.097 2.011 1.00 79.00 110 ALA A N 1
ATOM 925 C CA . ALA A 1 110 ? -7.397 -12.039 1.536 1.00 79.00 110 ALA A CA 1
ATOM 926 C C . ALA A 1 110 ? -8.095 -10.859 2.210 1.00 79.00 110 ALA A C 1
ATOM 928 O O . ALA A 1 110 ? -8.768 -11.000 3.231 1.00 79.00 110 ALA A O 1
ATOM 929 N N . LEU A 1 111 ? -7.884 -9.671 1.644 1.00 87.69 111 LEU A N 1
ATOM 930 C CA . LEU A 1 111 ? -8.552 -8.462 2.102 1.00 87.69 111 LEU A CA 1
ATOM 931 C C . LEU A 1 111 ? -10.001 -8.409 1.612 1.00 87.69 111 LEU A C 1
ATOM 933 O O . LEU A 1 111 ? -10.280 -8.572 0.420 1.00 87.69 111 LEU A O 1
ATOM 937 N N . GLU A 1 112 ? -10.908 -8.112 2.539 1.00 92.94 112 GLU A N 1
ATOM 938 C CA . GLU A 1 112 ? -12.276 -7.683 2.264 1.00 92.94 112 GLU A CA 1
ATOM 939 C C . GLU A 1 112 ? -12.261 -6.383 1.443 1.00 92.94 112 GLU A C 1
ATOM 941 O O . GLU A 1 112 ? -11.424 -5.503 1.655 1.00 92.94 112 GLU A O 1
ATOM 946 N N . ILE A 1 113 ? -13.214 -6.247 0.516 1.00 93.12 113 ILE A N 1
ATOM 947 C CA . ILE A 1 113 ? -13.409 -5.002 -0.232 1.00 93.12 113 ILE A CA 1
ATOM 948 C C . ILE A 1 113 ? -13.995 -3.943 0.711 1.00 93.12 113 ILE A C 1
ATOM 950 O O . ILE A 1 113 ? -15.027 -4.168 1.346 1.00 93.12 113 ILE A O 1
ATOM 954 N N . VAL A 1 114 ? -13.349 -2.781 0.778 1.00 94.12 114 VAL A N 1
ATOM 955 C CA . VAL A 1 114 ? -13.776 -1.619 1.569 1.00 94.12 114 VAL A CA 1
ATOM 956 C C . VAL A 1 114 ? -13.988 -0.383 0.691 1.00 94.12 114 VAL A C 1
ATOM 958 O O . VAL A 1 114 ? -13.555 -0.333 -0.460 1.00 94.12 114 VAL A O 1
ATOM 961 N N . ASP A 1 115 ? -14.660 0.631 1.246 1.00 94.25 115 ASP A N 1
ATOM 962 C CA . ASP A 1 115 ? -14.847 1.926 0.585 1.00 94.25 115 ASP A CA 1
ATOM 963 C C . ASP A 1 115 ? -13.508 2.653 0.368 1.00 94.25 115 ASP A C 1
ATOM 965 O O . ASP A 1 115 ? -12.575 2.522 1.163 1.00 94.25 115 ASP A O 1
ATOM 969 N N . THR A 1 116 ? -13.419 3.483 -0.674 1.00 92.25 116 THR A N 1
ATOM 970 C CA . THR A 1 116 ? -12.200 4.258 -0.976 1.00 92.25 116 THR A CA 1
ATOM 971 C C . THR A 1 116 ? -11.824 5.220 0.161 1.00 92.25 116 THR A C 1
ATOM 973 O O . THR A 1 116 ? -10.642 5.463 0.402 1.00 92.25 116 THR A O 1
ATOM 976 N N . ASN A 1 117 ? -12.805 5.713 0.921 1.00 91.56 117 ASN A N 1
ATOM 977 C CA . ASN A 1 117 ? -12.596 6.588 2.077 1.00 91.56 117 ASN A CA 1
ATOM 978 C C . ASN A 1 117 ? -12.327 5.816 3.376 1.00 91.56 117 ASN A C 1
ATOM 980 O O . ASN A 1 117 ? -12.256 6.418 4.450 1.00 91.56 117 ASN A O 1
ATOM 984 N N . PHE A 1 118 ? -12.187 4.488 3.315 1.00 92.56 118 PHE A N 1
ATOM 985 C CA . PHE A 1 118 ? -11.912 3.679 4.493 1.00 92.56 118 PHE A CA 1
ATOM 986 C C . PHE A 1 118 ? -10.644 4.158 5.210 1.00 92.56 118 PHE A C 1
ATOM 988 O O . PHE A 1 118 ? -9.586 4.366 4.608 1.00 92.56 118 PHE A O 1
ATOM 995 N N . ASN A 1 119 ? -10.745 4.297 6.529 1.00 90.62 119 ASN A N 1
ATOM 996 C CA . ASN A 1 119 ? -9.635 4.636 7.402 1.00 90.62 119 ASN A CA 1
ATOM 997 C C . ASN A 1 119 ? -9.590 3.642 8.565 1.00 90.62 119 ASN A C 1
ATOM 999 O O . ASN A 1 119 ? -10.513 3.585 9.377 1.00 90.62 119 ASN A O 1
ATOM 1003 N N . HIS A 1 120 ? -8.489 2.897 8.668 1.00 88.94 120 HIS A N 1
ATOM 1004 C CA . HIS A 1 120 ? -8.293 1.893 9.715 1.00 88.94 120 HIS A CA 1
ATOM 1005 C C . HIS A 1 120 ? -8.410 2.447 11.147 1.00 88.94 120 HIS A C 1
ATOM 1007 O O . HIS A 1 120 ? -8.815 1.712 12.043 1.00 88.94 120 HIS A O 1
ATOM 1013 N N . PHE A 1 121 ? -8.154 3.743 11.374 1.00 87.62 121 PHE A N 1
ATOM 1014 C CA . PHE A 1 121 ? -8.328 4.367 12.690 1.00 87.62 121 PHE A CA 1
ATOM 1015 C C . PHE A 1 121 ? -9.788 4.343 13.167 1.00 87.62 121 PHE A C 1
ATOM 1017 O O . PHE A 1 121 ? -10.034 4.313 14.369 1.00 87.62 121 PHE A O 1
ATOM 1024 N N . LEU A 1 122 ? -10.765 4.282 12.255 1.00 83.50 122 LEU A N 1
ATOM 1025 C CA . LEU A 1 122 ? -12.184 4.174 12.616 1.00 83.50 122 LEU A CA 1
ATOM 1026 C C . LEU A 1 122 ? -12.511 2.840 13.299 1.00 83.50 122 LEU A C 1
ATOM 1028 O O . LEU A 1 122 ? -13.473 2.765 14.057 1.00 83.50 122 LEU A O 1
ATOM 1032 N N . LEU A 1 123 ? -11.698 1.804 13.074 1.00 80.81 123 LEU A N 1
ATOM 1033 C CA . LEU A 1 123 ? -11.834 0.512 13.749 1.00 80.81 123 LEU A CA 1
ATOM 1034 C C . LEU A 1 123 ? -11.253 0.529 15.167 1.00 80.81 123 LEU A C 1
ATOM 1036 O O . LEU A 1 123 ? -11.629 -0.302 15.984 1.00 80.81 123 LEU A O 1
ATOM 1040 N N . LEU A 1 124 ? -10.381 1.490 15.482 1.00 69.94 124 LEU A N 1
ATOM 1041 C CA . LEU A 1 124 ? -9.882 1.707 16.843 1.00 69.94 124 LEU A CA 1
ATOM 1042 C C . LEU A 1 124 ? -10.878 2.490 17.706 1.00 69.94 124 LEU A C 1
ATOM 1044 O O . LEU A 1 124 ? -10.713 2.560 18.918 1.00 69.94 124 LEU A O 1
ATOM 1048 N N . ASN A 1 125 ? -11.931 3.037 17.093 1.00 56.00 125 ASN A N 1
ATOM 1049 C CA . ASN A 1 125 ? -13.005 3.760 17.769 1.00 56.00 125 ASN A CA 1
ATOM 1050 C C . ASN A 1 125 ? -14.080 2.828 18.357 1.00 56.00 125 ASN A C 1
ATOM 1052 O O . ASN A 1 125 ? -15.192 3.266 18.659 1.00 56.00 125 ASN A O 1
ATOM 1056 N N . ILE A 1 126 ? -13.757 1.543 18.539 1.00 54.19 126 ILE A N 1
ATOM 1057 C CA . ILE A 1 126 ? -14.520 0.687 19.444 1.00 54.19 126 ILE A CA 1
ATOM 1058 C C . ILE A 1 126 ? -14.411 1.363 20.815 1.00 54.19 126 ILE A C 1
ATOM 1060 O O . ILE A 1 126 ? -13.289 1.581 21.283 1.00 54.19 126 ILE A O 1
ATOM 1064 N N . PRO A 1 127 ? -15.530 1.752 21.455 1.00 45.66 127 PRO A N 1
ATOM 1065 C CA . PRO A 1 127 ? -15.460 2.287 22.801 1.00 45.66 127 PRO A CA 1
ATOM 1066 C C . PRO A 1 127 ? -14.662 1.300 23.647 1.00 45.66 127 PRO A C 1
ATOM 1068 O O . PRO A 1 127 ? -14.841 0.090 23.509 1.00 45.66 127 PRO A O 1
ATOM 1071 N N . PHE A 1 128 ? -13.791 1.802 24.522 1.00 43.12 128 PHE A N 1
ATOM 1072 C CA . PHE A 1 128 ? -13.242 1.030 25.634 1.00 43.12 128 PHE A CA 1
ATOM 1073 C C . PHE A 1 128 ? -14.415 0.572 26.528 1.00 43.12 128 PHE A C 1
ATOM 1075 O O . PHE A 1 128 ? -14.612 1.060 27.637 1.00 43.12 128 PHE A O 1
ATOM 1082 N N . SER A 1 129 ? -15.263 -0.335 26.049 1.00 48.28 129 SER A N 1
ATOM 1083 C CA . SER A 1 129 ? -16.316 -0.955 26.827 1.00 48.28 129 SER A CA 1
ATOM 1084 C C . SER A 1 129 ? -15.640 -2.010 27.687 1.00 48.28 129 SER A C 1
ATOM 1086 O O . SER A 1 129 ? -15.521 -3.174 27.315 1.00 48.28 129 SER A O 1
ATOM 1088 N N . SER A 1 130 ? -15.122 -1.545 28.823 1.00 46.09 130 SER A N 1
ATOM 1089 C CA . SER A 1 130 ? -15.383 -2.146 30.130 1.00 46.09 130 SER A CA 1
ATOM 1090 C C . SER A 1 130 ? -15.325 -3.679 30.224 1.00 46.09 130 SER A C 1
ATOM 1092 O O . SER A 1 130 ? -16.165 -4.278 30.887 1.00 46.09 130 SER A O 1
ATOM 1094 N N . GLN A 1 131 ? -14.312 -4.331 29.651 1.00 42.19 131 GLN A N 1
ATOM 1095 C CA . GLN A 1 131 ? -13.953 -5.709 30.024 1.00 42.19 131 GLN A CA 1
ATOM 1096 C C . GLN A 1 131 ? -12.925 -5.773 31.169 1.00 42.19 131 GLN A C 1
ATOM 1098 O O . GLN A 1 131 ? -12.285 -6.795 31.376 1.00 42.19 131 GLN A O 1
ATOM 1103 N N . ALA A 1 132 ? -12.799 -4.704 31.964 1.00 43.28 132 ALA A N 1
ATOM 1104 C CA . ALA A 1 132 ? -12.040 -4.735 33.218 1.00 43.28 132 ALA A CA 1
ATOM 1105 C C . ALA A 1 132 ? -12.902 -5.034 34.463 1.00 43.28 132 ALA A C 1
ATOM 1107 O O . ALA A 1 132 ? -12.345 -5.324 35.512 1.00 43.28 132 ALA A O 1
ATOM 1108 N N . ASN A 1 133 ? -14.240 -5.022 34.379 1.00 43.38 133 ASN A N 1
ATOM 1109 C CA . ASN A 1 133 ? -15.107 -5.189 35.555 1.00 43.38 133 ASN A CA 1
ATOM 1110 C C . ASN A 1 133 ? -16.269 -6.161 35.297 1.00 43.38 133 ASN A C 1
ATOM 1112 O O . ASN A 1 133 ? -17.428 -5.764 35.267 1.00 43.38 133 ASN A O 1
ATOM 1116 N N . ALA A 1 134 ? -15.968 -7.450 35.138 1.00 41.44 134 ALA A N 1
ATOM 1117 C CA . ALA A 1 134 ? -16.974 -8.505 35.322 1.00 41.44 134 ALA A CA 1
ATOM 1118 C C . ALA A 1 134 ? -16.485 -9.698 36.162 1.00 41.44 134 ALA A C 1
ATOM 1120 O O . ALA A 1 134 ? -17.308 -10.516 36.560 1.00 41.44 134 ALA A O 1
ATOM 1121 N N . ASN A 1 135 ? -15.191 -9.766 36.514 1.00 43.25 135 ASN A N 1
ATOM 1122 C CA . ASN A 1 135 ? -14.648 -10.889 37.290 1.00 43.25 135 ASN A CA 1
ATOM 1123 C C . ASN A 1 135 ? -14.160 -10.535 38.708 1.00 43.25 135 ASN A C 1
ATOM 1125 O O . ASN A 1 135 ? -13.903 -11.453 39.474 1.00 43.25 135 ASN A O 1
ATOM 1129 N N . ASN A 1 136 ? -14.123 -9.257 39.114 1.00 45.66 136 ASN A N 1
ATOM 1130 C CA . ASN A 1 136 ? -13.619 -8.871 40.447 1.00 45.66 136 ASN A CA 1
ATOM 1131 C C . ASN A 1 136 ? -14.691 -8.427 41.460 1.00 45.66 136 ASN A C 1
ATOM 1133 O O . ASN A 1 136 ? -14.363 -8.172 42.612 1.00 45.66 136 ASN A O 1
ATOM 1137 N N . SER A 1 137 ? -15.978 -8.376 41.106 1.00 44.12 137 SER A N 1
ATOM 1138 C CA . SER A 1 137 ? -17.038 -7.966 42.049 1.00 44.12 137 SER A CA 1
ATOM 1139 C C . SER A 1 137 ? -17.624 -9.106 42.894 1.00 44.12 137 SER A C 1
ATOM 1141 O O . SER A 1 137 ? -18.544 -8.869 43.669 1.00 44.12 137 SER A O 1
ATOM 1143 N N . LYS A 1 138 ? -17.093 -10.335 42.801 1.00 44.22 138 LYS A N 1
ATOM 1144 C CA . LYS A 1 138 ? -17.483 -11.450 43.691 1.00 44.22 138 LYS A CA 1
ATOM 1145 C C . LYS A 1 138 ? -16.429 -11.842 44.731 1.00 44.22 138 LYS A C 1
ATOM 1147 O O . LYS A 1 138 ? -16.719 -12.698 45.562 1.00 44.22 138 LYS A O 1
ATOM 1152 N N . GLU A 1 139 ? -15.252 -11.216 44.730 1.00 46.00 139 GLU A N 1
ATOM 1153 C CA . GLU A 1 139 ? -14.160 -11.594 45.643 1.00 46.00 139 GLU A CA 1
ATOM 1154 C C . GLU A 1 139 ? -13.865 -10.554 46.739 1.00 46.00 139 GLU A C 1
ATOM 1156 O O . GLU A 1 139 ? -13.255 -10.886 47.751 1.00 46.00 139 GLU A O 1
ATOM 1161 N N . VAL A 1 140 ? -14.375 -9.321 46.621 1.00 43.84 140 VAL A N 1
ATOM 1162 C CA . VAL A 1 140 ? -14.098 -8.254 47.608 1.00 43.84 140 VAL A CA 1
ATOM 1163 C C . VAL A 1 140 ? -15.071 -8.269 48.803 1.00 43.84 140 VAL A C 1
ATOM 1165 O O . VAL A 1 140 ? -14.713 -7.823 49.889 1.00 43.84 140 VAL A O 1
ATOM 1168 N N . ASP A 1 141 ? -16.251 -8.887 48.676 1.00 43.56 141 ASP A N 1
ATOM 1169 C CA . ASP A 1 141 ? -17.241 -8.971 49.771 1.00 43.56 141 ASP A CA 1
ATOM 1170 C C . ASP A 1 141 ? -16.964 -10.082 50.807 1.00 43.56 141 ASP A C 1
ATOM 1172 O O . ASP A 1 141 ? -17.709 -10.234 51.777 1.00 43.56 141 ASP A O 1
ATOM 1176 N N . LYS A 1 142 ? -15.877 -10.853 50.654 1.00 48.16 142 LYS A N 1
ATOM 1177 C CA . LYS A 1 142 ? -15.459 -11.876 51.635 1.00 48.16 142 LYS A CA 1
ATOM 1178 C C . LYS A 1 142 ? -14.357 -11.433 52.601 1.00 48.16 142 LYS A C 1
ATOM 1180 O O . LYS A 1 142 ? -14.006 -12.209 53.482 1.00 48.16 142 LYS A O 1
ATOM 1185 N N . LEU A 1 143 ? -13.833 -10.212 52.478 1.00 47.94 143 LEU A N 1
ATOM 1186 C CA . LEU A 1 143 ? -12.685 -9.753 53.277 1.00 47.94 143 LEU A CA 1
ATOM 1187 C C . LEU A 1 143 ? -13.021 -8.744 54.390 1.00 47.94 143 LEU A C 1
ATOM 1189 O O . LEU A 1 143 ? -12.123 -8.369 55.135 1.00 47.94 143 LEU A O 1
ATOM 1193 N N . TYR A 1 144 ? -14.292 -8.354 54.567 1.00 46.75 144 TYR A N 1
ATOM 1194 C CA . TYR A 1 144 ? -14.702 -7.406 55.624 1.00 46.75 144 TYR A CA 1
ATOM 1195 C C . TYR A 1 144 ? -15.920 -7.832 56.462 1.00 46.75 144 TYR A C 1
ATOM 1197 O O . TYR A 1 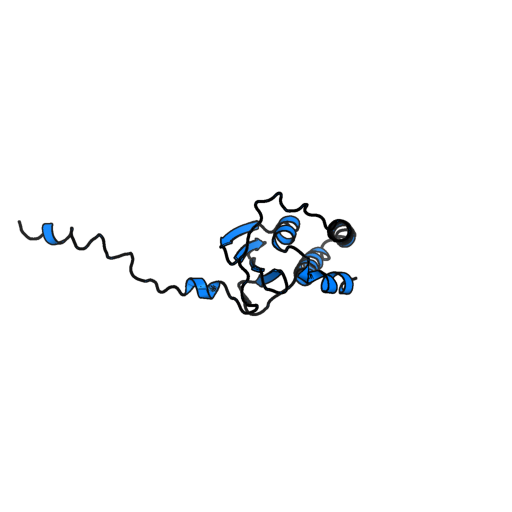144 ? -16.526 -7.007 57.147 1.00 46.75 144 TYR A O 1
ATOM 1205 N N . LYS A 1 145 ? -16.276 -9.121 56.464 1.00 48.38 145 LYS A N 1
ATOM 1206 C CA . LYS A 1 145 ? -17.186 -9.698 57.468 1.00 48.38 145 LYS A CA 1
ATOM 1207 C C . LYS A 1 145 ? -16.644 -11.037 57.961 1.00 48.38 145 LYS A C 1
ATOM 1209 O O . LYS A 1 145 ? -16.983 -12.086 57.419 1.00 48.38 145 LYS A O 1
ATOM 1214 N N . GLY A 1 146 ? -15.804 -10.955 58.984 1.00 43.75 146 GLY A N 1
ATOM 1215 C CA . GLY A 1 146 ? -15.283 -12.058 59.785 1.00 43.75 146 GLY A CA 1
ATOM 1216 C C . GLY A 1 146 ? -14.626 -11.483 61.021 1.00 43.75 146 GLY A C 1
ATOM 1217 O O . GLY A 1 146 ? -13.607 -10.790 60.829 1.00 43.75 146 GLY A O 1
#

Secondary structure (DSSP, 8-state):
-HHHHHTTGGG--HHHHHHHTTPEEEEE-SSEEEEEETTEEEEEEEETTEEEEEETT-TT--B-HHHHHHHHHHHHHTS--TTHHHHHHHHHHHHHHTT---STTS----PPB--TT--GGGGTTS----TTSSSSTTTGGGSS--

Sequence (146 aa):
MLNYWSDHNQRVYLPTLFDYLNYKLLATDKKYVVYGKSGFYYVVIKTDKGFLYYNTQQPELKLQASDLVEEYVAKIEGREVKGLWGKLHNKFNEYLDKECDLLLNTEEIALEIVDTNFNHFLLLNIPFSSQANANNSKEVDKLYKG

pLDDT: mean 73.27, std 19.07, range [37.0, 96.12]

Radius of gyration: 21.63 Å; chains: 1; bounding box: 41×30×80 Å